Protein AF-A0A318DZB0-F1 (afdb_monomer_lite)

Secondary structure (DSSP, 8-state):
--HHHHHHHHT-EEEE-S-PPEEEE--B-TTT--B---EEEEEEEEEE-TT-SSPEEEEEEEPTTPPPPPSEEEEE-GGG-EEETTTTEEE--TTSEEEPPTTSPPP-

Organism: NCBI:txid985250

Foldseek 3Di:
DDPVVVVQQLQKKKFFAPDFFDFDFDDQPPVPSDRPGPTWTWGWIWIDGLPDPGTDIDIATADVVGGDDHGAIWHFPPVQWDADPVVRDIDGHPPRIDHDPPPSDNRD

Sequence (108 aa):
MNDKVKDALGGIVIEIPS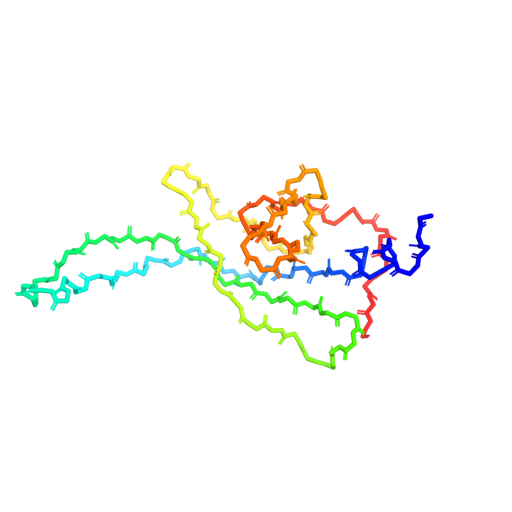GDAINKAEKVNPETGEIVRKAHRVQLCYVHLPDHKYPKEMLRLV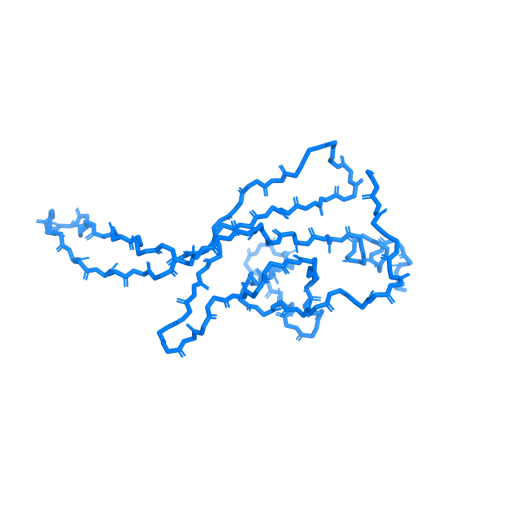AKGESPLPAGDYTLDVSKLFANFSWGRIEFSLRDLVPLAQGVRKVA

Structure (mmCIF, N/CA/C/O backbone):
data_AF-A0A318DZB0-F1
#
_entry.id   AF-A0A318DZB0-F1
#
loop_
_atom_site.group_PDB
_atom_site.id
_atom_site.type_symbol
_atom_site.label_atom_id
_atom_site.label_alt_id
_atom_site.label_comp_id
_atom_site.label_asym_id
_atom_site.label_entity_id
_atom_site.label_seq_id
_atom_site.pdbx_PDB_ins_code
_atom_site.Cartn_x
_atom_site.Cartn_y
_atom_site.Cartn_z
_atom_site.occupancy
_atom_site.B_iso_or_equiv
_atom_site.auth_seq_id
_atom_site.auth_comp_id
_atom_site.auth_asym_id
_atom_site.auth_atom_id
_atom_site.pdbx_PDB_model_num
ATOM 1 N N . MET A 1 1 ? -0.536 3.643 -26.695 1.00 50.09 1 MET A N 1
ATOM 2 C CA . MET A 1 1 ? -0.791 3.871 -25.256 1.00 50.09 1 MET A CA 1
ATOM 3 C C . MET A 1 1 ? 0.539 3.624 -24.553 1.00 50.09 1 MET A C 1
ATOM 5 O O . MET A 1 1 ? 1.012 2.503 -24.607 1.00 50.09 1 MET A O 1
ATOM 9 N N . ASN A 1 2 ? 1.198 4.701 -24.109 1.00 42.62 2 ASN A N 1
ATOM 10 C CA . ASN A 1 2 ? 2.647 4.801 -23.846 1.00 42.62 2 ASN A CA 1
ATOM 11 C C . ASN A 1 2 ? 3.185 3.760 -22.849 1.00 42.62 2 ASN A C 1
ATOM 13 O O . ASN A 1 2 ? 2.724 3.732 -21.708 1.00 42.62 2 ASN A O 1
ATOM 17 N N . ASP A 1 3 ? 4.226 3.020 -23.242 1.00 53.62 3 ASP A N 1
ATOM 18 C CA . ASP A 1 3 ? 4.961 2.070 -22.387 1.00 53.62 3 ASP A CA 1
ATOM 19 C C . ASP A 1 3 ? 5.448 2.723 -21.076 1.00 53.62 3 ASP A C 1
ATOM 21 O O . ASP A 1 3 ? 5.332 2.137 -20.006 1.00 53.62 3 ASP A O 1
ATOM 25 N N . LYS A 1 4 ? 5.783 4.021 -21.116 1.00 52.47 4 LYS A N 1
ATOM 26 C CA . LYS A 1 4 ? 6.157 4.827 -19.937 1.00 52.47 4 LYS A CA 1
ATOM 27 C C . LYS A 1 4 ? 5.094 4.909 -18.834 1.00 52.47 4 LYS A C 1
ATOM 29 O O . LYS A 1 4 ? 5.442 5.062 -17.671 1.00 52.47 4 LYS A O 1
ATOM 34 N N . VAL A 1 5 ? 3.802 4.852 -19.172 1.00 52.59 5 VAL A N 1
ATOM 35 C CA . VAL A 1 5 ? 2.723 4.923 -18.164 1.00 52.59 5 VAL A CA 1
ATOM 36 C C . VAL A 1 5 ? 2.569 3.581 -17.448 1.00 52.59 5 VAL A C 1
ATOM 38 O O . VAL A 1 5 ? 2.313 3.554 -16.245 1.00 52.59 5 VAL A O 1
ATOM 41 N N . LYS A 1 6 ? 2.762 2.471 -18.172 1.00 51.47 6 LYS A N 1
ATOM 42 C CA . LYS A 1 6 ? 2.773 1.127 -17.582 1.00 51.47 6 LYS A CA 1
ATOM 43 C C . LYS A 1 6 ? 3.989 0.936 -16.679 1.00 51.47 6 LYS A C 1
ATOM 45 O O . LYS A 1 6 ? 3.821 0.425 -15.578 1.00 51.47 6 LYS A O 1
ATOM 50 N N . ASP A 1 7 ? 5.154 1.425 -17.097 1.00 57.66 7 ASP A N 1
ATOM 51 C CA . ASP A 1 7 ? 6.379 1.376 -16.291 1.00 57.66 7 ASP A CA 1
ATOM 52 C C . ASP A 1 7 ? 6.268 2.237 -15.019 1.00 57.66 7 ASP A C 1
ATOM 54 O O . ASP A 1 7 ? 6.658 1.800 -13.939 1.00 57.66 7 ASP A O 1
ATOM 58 N N . ALA A 1 8 ? 5.660 3.428 -15.110 1.00 59.38 8 ALA A N 1
ATOM 59 C CA . ALA A 1 8 ? 5.479 4.324 -13.964 1.00 59.38 8 ALA A CA 1
ATOM 60 C C . ALA A 1 8 ? 4.518 3.768 -12.897 1.00 59.38 8 ALA A C 1
ATOM 62 O O . ALA A 1 8 ? 4.773 3.918 -11.705 1.00 59.38 8 ALA A O 1
ATOM 63 N N . LEU A 1 9 ? 3.422 3.116 -13.304 1.00 58.66 9 LEU A N 1
ATOM 64 C CA . LEU A 1 9 ? 2.479 2.485 -12.370 1.00 58.66 9 LEU A CA 1
ATOM 65 C C . LEU A 1 9 ? 2.991 1.134 -11.853 1.00 58.66 9 LEU A C 1
ATOM 67 O O . LEU A 1 9 ? 2.772 0.811 -10.689 1.00 58.66 9 LEU A O 1
ATOM 71 N N . GLY A 1 10 ? 3.707 0.374 -12.688 1.00 60.50 10 GLY A N 1
ATOM 72 C CA . GLY A 1 10 ? 4.338 -0.893 -12.306 1.00 60.50 10 GLY A CA 1
ATOM 73 C C . GLY A 1 10 ? 5.512 -0.742 -11.333 1.00 60.50 10 GLY A C 1
ATOM 74 O O . GLY A 1 10 ? 5.917 -1.725 -10.720 1.00 60.50 10 GLY A O 1
ATOM 75 N N . GLY A 1 11 ? 6.040 0.476 -11.172 1.00 67.62 11 GLY A N 1
ATOM 76 C CA . GLY A 1 11 ? 7.117 0.794 -10.235 1.00 67.62 11 GLY A CA 1
ATOM 77 C C . GLY A 1 11 ? 6.665 1.323 -8.868 1.00 67.62 11 GLY A C 1
ATOM 78 O O . GLY A 1 11 ? 7.520 1.584 -8.026 1.00 67.62 11 GLY A O 1
ATOM 79 N N . ILE A 1 12 ? 5.358 1.494 -8.619 1.00 81.62 12 ILE A N 1
ATOM 80 C CA . ILE A 1 12 ? 4.871 1.901 -7.292 1.00 81.62 12 ILE A CA 1
ATOM 81 C C . ILE A 1 12 ? 4.849 0.674 -6.380 1.00 81.62 12 ILE A C 1
ATOM 83 O O . ILE A 1 12 ? 4.035 -0.239 -6.557 1.00 81.62 12 ILE A O 1
ATOM 87 N N . VAL A 1 13 ? 5.727 0.683 -5.378 1.00 88.50 13 VAL A N 1
ATOM 88 C CA . VAL A 1 13 ? 5.787 -0.346 -4.334 1.00 88.50 13 VAL A CA 1
ATOM 89 C C . VAL A 1 13 ? 5.318 0.260 -3.022 1.00 88.50 13 VAL A C 1
ATOM 91 O O . VAL A 1 13 ? 5.751 1.338 -2.624 1.00 88.50 13 VAL A O 1
ATOM 94 N N . ILE A 1 14 ? 4.411 -0.431 -2.345 1.00 91.19 14 ILE A N 1
ATOM 95 C CA . ILE A 1 14 ? 3.873 -0.024 -1.052 1.00 91.19 14 ILE A CA 1
ATOM 96 C C . ILE A 1 14 ? 4.341 -1.048 -0.035 1.00 91.19 14 ILE A C 1
ATOM 98 O O . ILE A 1 14 ? 3.875 -2.183 -0.011 1.00 91.19 14 ILE A O 1
ATOM 102 N N . GLU A 1 15 ? 5.284 -0.643 0.796 1.00 92.94 15 GLU A N 1
ATOM 103 C CA . GLU A 1 15 ? 5.807 -1.466 1.871 1.00 92.94 15 GLU A CA 1
ATOM 104 C C . GLU A 1 15 ? 4.955 -1.269 3.124 1.00 92.94 15 GLU A C 1
ATOM 106 O O . GLU A 1 15 ? 4.701 -0.145 3.570 1.00 92.94 15 GLU A O 1
ATOM 111 N N . ILE A 1 16 ? 4.521 -2.380 3.706 1.00 92.31 16 ILE A N 1
ATOM 112 C CA . ILE A 1 16 ? 3.855 -2.403 5.002 1.00 92.31 16 ILE A CA 1
ATOM 113 C C . ILE A 1 16 ? 4.862 -2.955 6.012 1.00 92.31 16 ILE A C 1
ATOM 115 O O . ILE A 1 16 ? 5.213 -4.137 5.923 1.00 92.31 16 ILE A O 1
ATOM 119 N N . PRO A 1 17 ? 5.358 -2.127 6.951 1.00 90.19 17 PRO A N 1
ATOM 120 C CA . PRO A 1 17 ? 6.303 -2.582 7.960 1.00 90.19 17 PRO A CA 1
ATOM 121 C C . PRO A 1 17 ? 5.629 -3.541 8.947 1.00 90.19 17 PRO A C 1
ATOM 123 O O . PRO A 1 17 ? 4.401 -3.606 9.053 1.00 90.19 17 PRO A O 1
ATOM 126 N N . SER A 1 18 ? 6.435 -4.264 9.726 1.00 82.94 18 SER A N 1
ATOM 127 C CA . SER A 1 18 ? 5.931 -5.025 10.870 1.00 82.94 18 SER A CA 1
ATOM 128 C C . SER A 1 18 ? 5.288 -4.076 11.882 1.00 82.94 18 SER A C 1
ATOM 130 O O . SER A 1 18 ? 5.981 -3.287 12.526 1.00 82.94 18 SER A O 1
ATOM 132 N N . GLY A 1 19 ? 3.967 -4.143 12.016 1.00 76.88 19 GLY A N 1
ATOM 133 C CA . GLY A 1 19 ? 3.215 -3.312 12.943 1.00 76.88 19 GLY A CA 1
ATOM 134 C C . GLY A 1 19 ? 1.710 -3.509 12.809 1.00 76.88 19 GLY A C 1
ATOM 135 O O . GLY A 1 19 ? 1.197 -3.843 11.738 1.00 76.88 19 GLY A O 1
ATOM 136 N N . ASP A 1 20 ? 1.003 -3.284 13.912 1.00 76.44 20 ASP A N 1
ATOM 137 C CA . ASP A 1 20 ? -0.453 -3.360 13.961 1.00 76.44 20 ASP A CA 1
ATOM 138 C C . ASP A 1 20 ? -1.114 -2.065 13.471 1.00 76.44 20 ASP A C 1
ATOM 140 O O . ASP A 1 20 ? -0.528 -0.979 13.492 1.00 76.44 20 ASP A O 1
ATOM 144 N N . ALA A 1 21 ? -2.385 -2.159 13.069 1.00 79.44 21 ALA A N 1
ATOM 145 C CA . ALA A 1 21 ? -3.188 -0.963 12.847 1.00 79.44 21 ALA A CA 1
ATOM 146 C C . ALA A 1 21 ? -3.493 -0.272 14.181 1.00 79.44 21 ALA A C 1
ATOM 148 O O . ALA A 1 21 ? -4.090 -0.865 15.084 1.00 79.44 21 ALA A O 1
ATOM 149 N N . ILE A 1 22 ? -3.156 1.009 14.266 1.00 82.06 22 ILE A N 1
ATOM 150 C CA . ILE A 1 22 ? -3.424 1.857 15.420 1.00 82.06 22 ILE A CA 1
ATOM 151 C C . ILE A 1 22 ? -4.808 2.499 15.299 1.00 82.06 22 ILE A C 1
ATOM 153 O O . ILE A 1 22 ? -5.273 2.859 14.215 1.00 82.06 22 ILE A O 1
ATOM 157 N N . ASN A 1 23 ? -5.488 2.667 16.431 1.00 76.81 23 ASN A N 1
ATOM 158 C CA . ASN A 1 23 ? -6.699 3.479 16.480 1.00 76.81 23 ASN A CA 1
ATOM 159 C C . ASN A 1 23 ? -6.296 4.956 16.462 1.00 76.81 23 ASN A C 1
ATOM 161 O O . ASN A 1 23 ? -5.691 5.441 17.415 1.00 76.81 23 ASN A O 1
ATOM 165 N N . LYS A 1 24 ? -6.663 5.680 15.405 1.00 70.94 24 LYS A N 1
ATOM 166 C CA . LYS A 1 24 ? -6.546 7.136 15.345 1.00 70.94 24 LYS A CA 1
ATOM 167 C C . LYS A 1 24 ? -7.926 7.745 15.566 1.00 70.94 24 LYS A C 1
ATOM 169 O O . LYS A 1 24 ? -8.858 7.511 14.797 1.00 70.94 24 LYS A O 1
ATOM 174 N N . ALA A 1 25 ? -8.075 8.494 16.651 1.00 59.97 25 ALA A N 1
ATOM 175 C CA . ALA A 1 25 ? -9.299 9.214 16.965 1.00 59.97 25 ALA A CA 1
ATOM 176 C C . ALA A 1 25 ? -9.066 10.690 16.679 1.00 59.97 25 ALA A C 1
ATOM 178 O O . ALA A 1 25 ? -8.320 11.323 17.411 1.00 59.97 25 ALA A O 1
ATOM 179 N N . GLU A 1 26 ? -9.698 11.242 15.645 1.00 61.91 26 GLU A N 1
ATOM 180 C CA . GLU A 1 26 ? -9.820 12.695 15.565 1.00 61.91 26 GLU A CA 1
ATOM 181 C C . GLU A 1 26 ? -10.933 13.118 14.614 1.00 61.91 26 GLU A C 1
ATOM 183 O O . GLU A 1 26 ? -10.851 12.959 13.395 1.00 61.91 26 GLU A O 1
ATOM 188 N N . LYS A 1 27 ? -11.987 13.692 15.192 1.00 53.59 27 LYS A N 1
ATOM 189 C CA . LYS A 1 27 ? -12.778 14.697 14.500 1.00 53.59 27 LYS A CA 1
ATOM 190 C C . LYS A 1 27 ? -13.324 15.671 15.531 1.00 53.59 27 LYS A C 1
ATOM 192 O O . LYS A 1 27 ? -14.232 15.345 16.286 1.00 53.59 27 LYS A O 1
ATOM 197 N N . VAL A 1 28 ? -12.736 16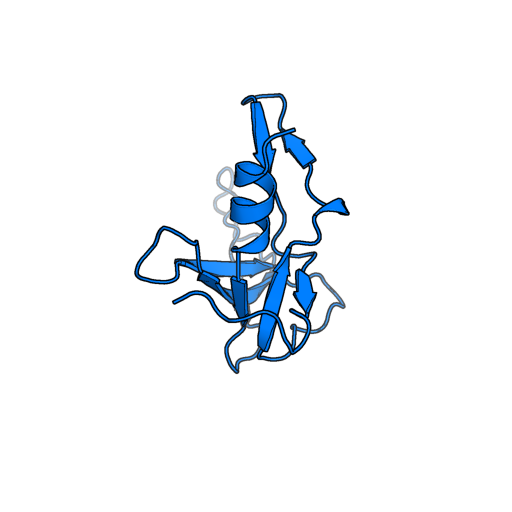.856 15.575 1.00 58.19 28 VAL A N 1
ATOM 198 C CA . VAL A 1 28 ? -13.385 18.013 16.186 1.00 58.19 28 VAL A CA 1
ATOM 199 C C . VAL A 1 28 ? -14.369 18.524 15.146 1.00 58.19 28 VAL A C 1
ATOM 201 O O . VAL A 1 28 ? -13.997 18.717 13.988 1.00 58.19 28 VAL A O 1
ATOM 204 N N . ASN A 1 29 ? -15.637 18.654 15.514 1.00 63.78 29 ASN A N 1
ATOM 205 C CA . ASN A 1 29 ? -16.608 19.333 14.681 1.00 63.78 29 ASN A CA 1
ATOM 206 C C . ASN A 1 29 ? -16.186 20.812 14.605 1.00 63.78 29 ASN A C 1
ATOM 208 O O . ASN A 1 29 ? -16.184 21.476 15.640 1.00 63.78 29 ASN A O 1
ATOM 212 N N . PRO A 1 30 ? -15.795 21.331 13.430 1.00 57.19 30 PRO A N 1
ATOM 213 C CA . PRO A 1 30 ? -15.302 22.700 13.317 1.00 57.19 30 PRO A CA 1
ATOM 214 C C . PRO A 1 30 ? -16.386 23.750 13.605 1.00 57.19 30 PRO A C 1
ATOM 216 O O . PRO A 1 30 ? -16.045 24.879 13.936 1.00 57.19 30 PRO A O 1
ATOM 219 N N . GLU A 1 31 ? -17.670 23.389 13.515 1.00 73.94 31 GLU A N 1
ATOM 220 C CA . GLU A 1 31 ? -18.797 24.297 13.770 1.00 73.94 31 GLU A CA 1
ATOM 221 C C . GLU A 1 31 ? -19.213 24.321 15.247 1.00 73.94 31 GLU A C 1
ATOM 223 O O . GLU A 1 31 ? -19.665 25.352 15.737 1.00 73.94 31 GLU A O 1
ATOM 228 N N . THR A 1 32 ? -19.049 23.207 15.973 1.00 77.75 32 THR A N 1
ATOM 229 C CA . THR A 1 32 ? -19.489 23.089 17.379 1.00 77.75 32 THR A CA 1
ATOM 230 C C . THR A 1 32 ? -18.347 22.953 18.387 1.00 77.75 32 THR A C 1
ATOM 232 O O . THR A 1 32 ? -18.591 22.969 19.590 1.00 77.75 32 THR A O 1
ATOM 235 N N . GLY A 1 33 ? -17.100 22.777 17.934 1.00 68.75 33 GLY A N 1
ATOM 236 C CA . GLY A 1 33 ? -15.950 22.440 18.785 1.00 68.75 33 GLY A CA 1
ATOM 237 C C . GLY A 1 33 ? -16.037 21.050 19.429 1.00 68.75 33 GLY A C 1
ATOM 238 O O . GLY A 1 33 ? -15.163 20.654 20.198 1.00 68.75 33 GLY A O 1
ATOM 239 N N . GLU A 1 34 ? -17.088 20.290 19.130 1.00 71.81 34 GLU A N 1
ATOM 240 C CA . GLU A 1 34 ? -17.387 19.031 19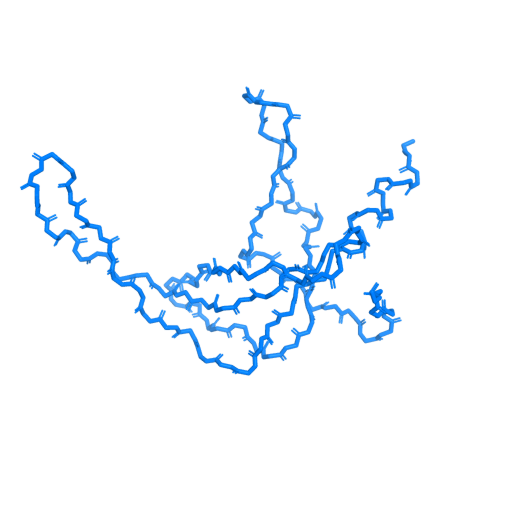.792 1.00 71.81 34 GLU A CA 1
ATOM 241 C C . GLU A 1 34 ? -16.500 17.910 19.241 1.00 71.81 34 GLU A C 1
ATOM 243 O O . GLU A 1 34 ? -16.374 17.729 18.027 1.00 71.81 34 GLU A O 1
ATOM 248 N N . ILE A 1 35 ? -15.875 17.132 20.126 1.00 59.28 35 ILE A N 1
ATOM 249 C CA . ILE A 1 35 ? -15.074 15.974 19.724 1.00 59.28 35 ILE A CA 1
ATOM 250 C C . ILE A 1 35 ? -16.032 14.856 19.304 1.00 59.28 35 ILE A C 1
ATOM 252 O O . ILE A 1 35 ? -16.425 14.004 20.103 1.00 59.28 35 ILE A O 1
ATOM 256 N N . VAL A 1 36 ? -16.383 14.822 18.022 1.00 60.97 36 VAL A N 1
ATOM 257 C CA . VAL A 1 36 ? -17.045 13.678 17.400 1.00 60.97 36 VAL A CA 1
ATOM 258 C C . VAL A 1 36 ? -16.006 12.562 17.315 1.00 60.97 36 VAL A C 1
ATOM 260 O O . VAL A 1 36 ? -15.265 12.443 16.339 1.00 60.97 36 VAL A O 1
ATOM 263 N N . ARG A 1 37 ? -15.915 11.738 18.366 1.00 56.19 37 ARG A N 1
ATOM 264 C CA . ARG A 1 37 ? -15.029 10.565 18.430 1.00 56.19 37 ARG A CA 1
ATOM 265 C C . ARG A 1 37 ? -15.399 9.544 17.345 1.00 56.19 37 ARG A C 1
ATOM 267 O O . ARG A 1 37 ? -16.051 8.540 17.613 1.00 56.19 37 ARG A O 1
ATOM 274 N N . LYS A 1 38 ? -14.954 9.762 16.109 1.00 60.53 38 LYS A N 1
ATOM 275 C CA . LYS A 1 38 ? -14.859 8.711 15.095 1.00 60.53 38 LYS A CA 1
ATOM 276 C C . LYS A 1 38 ? -13.452 8.138 15.172 1.00 60.53 38 LYS A C 1
ATOM 278 O O . LYS A 1 38 ? -12.506 8.694 14.623 1.00 60.53 38 LYS A O 1
ATOM 283 N N . ALA A 1 39 ? -13.317 7.053 15.931 1.00 65.88 39 ALA A N 1
ATOM 284 C CA . ALA A 1 39 ? -12.103 6.254 15.923 1.00 65.88 39 ALA A CA 1
ATOM 285 C C . ALA A 1 39 ? -12.019 5.532 14.573 1.00 65.88 39 ALA A C 1
ATOM 287 O O . ALA A 1 39 ? -12.887 4.727 14.232 1.00 65.88 39 ALA A O 1
ATOM 288 N N . HIS A 1 40 ? -10.989 5.849 13.800 1.00 77.00 40 HIS A N 1
ATOM 289 C CA . HIS A 1 40 ? -10.650 5.144 12.578 1.00 77.00 40 HIS A CA 1
ATOM 290 C C . HIS A 1 40 ? -9.394 4.316 12.825 1.00 77.00 40 HIS A C 1
ATOM 292 O O . HIS A 1 40 ? -8.434 4.793 13.426 1.00 77.00 40 HIS A O 1
ATOM 298 N N . ARG A 1 41 ? -9.386 3.066 12.364 1.00 86.94 41 ARG A N 1
ATOM 299 C CA . ARG A 1 41 ? -8.169 2.255 12.379 1.00 86.94 41 ARG A CA 1
ATOM 300 C C . ARG A 1 41 ? -7.312 2.678 11.197 1.00 86.94 41 ARG A C 1
ATOM 302 O O . ARG A 1 41 ? -7.817 2.783 10.081 1.00 86.94 41 ARG A O 1
ATOM 309 N N . VAL A 1 42 ? -6.041 2.953 11.445 1.00 89.50 42 VAL A N 1
ATOM 310 C CA . VAL A 1 42 ? -5.066 3.283 10.407 1.00 89.50 42 VAL A CA 1
ATOM 311 C C . VAL A 1 42 ? -3.839 2.404 10.557 1.00 89.50 42 VAL A C 1
ATOM 313 O O . VAL A 1 42 ? -3.493 1.997 11.661 1.00 89.50 42 VAL A O 1
ATOM 316 N N . GLN A 1 43 ? -3.180 2.114 9.448 1.00 90.88 43 GLN A N 1
ATOM 317 C CA . GLN A 1 43 ? -1.949 1.342 9.402 1.00 90.88 43 GLN A CA 1
ATOM 318 C C . GLN A 1 43 ? -0.883 2.154 8.672 1.00 90.88 43 GLN A C 1
ATOM 320 O O . GLN A 1 43 ? -1.175 2.815 7.675 1.00 90.88 43 GLN A O 1
ATOM 325 N N . LEU A 1 44 ? 0.338 2.130 9.197 1.00 91.81 44 LEU A N 1
ATOM 326 C CA . LEU A 1 44 ? 1.485 2.776 8.572 1.00 91.81 44 LEU A CA 1
ATOM 327 C C . LEU A 1 44 ? 1.871 2.040 7.284 1.00 91.81 44 LEU A C 1
ATOM 329 O O . LEU A 1 44 ? 1.838 0.812 7.242 1.00 91.81 44 LEU A O 1
ATOM 333 N N . CYS A 1 45 ? 2.245 2.784 6.249 1.00 92.88 45 CYS A N 1
ATOM 334 C CA . CYS A 1 45 ? 2.813 2.241 5.020 1.00 92.88 45 CYS A CA 1
ATOM 335 C C . CYS A 1 45 ? 3.833 3.215 4.419 1.00 92.88 45 CYS A C 1
ATOM 337 O O . CYS A 1 45 ? 3.761 4.427 4.636 1.00 92.88 45 CYS A O 1
ATOM 339 N N . TYR A 1 46 ? 4.772 2.676 3.651 1.00 92.75 46 TYR A N 1
ATOM 340 C CA . TYR A 1 46 ? 5.823 3.412 2.962 1.00 92.75 46 TYR A CA 1
ATOM 341 C C . TYR A 1 46 ? 5.635 3.260 1.455 1.00 92.75 46 TYR A C 1
ATOM 343 O O . TYR A 1 46 ? 5.699 2.158 0.917 1.00 92.75 46 TYR A O 1
ATOM 351 N N . VAL A 1 47 ? 5.370 4.369 0.768 1.00 91.31 47 VAL A N 1
ATOM 352 C CA . VAL A 1 47 ? 5.169 4.390 -0.684 1.00 91.31 47 VAL A CA 1
ATOM 353 C C . VAL A 1 47 ? 6.487 4.724 -1.366 1.00 91.31 47 VAL A C 1
ATOM 355 O O . VAL A 1 47 ? 6.990 5.845 -1.260 1.00 91.31 47 VAL A O 1
ATOM 358 N N . HIS A 1 48 ? 7.032 3.751 -2.081 1.00 89.62 48 HIS A N 1
ATOM 359 C CA . HIS A 1 48 ? 8.210 3.888 -2.924 1.00 89.62 48 HIS A CA 1
ATOM 360 C C . HIS A 1 48 ? 7.763 4.323 -4.320 1.00 89.62 48 HIS A C 1
ATOM 362 O O . HIS A 1 48 ? 6.960 3.649 -4.968 1.00 89.62 48 HIS A O 1
ATOM 368 N N . LEU A 1 49 ? 8.251 5.484 -4.757 1.00 84.50 49 LEU A N 1
ATOM 369 C CA . LEU A 1 49 ? 7.986 6.029 -6.087 1.00 84.50 49 LEU A CA 1
ATOM 370 C C . LEU A 1 49 ? 9.267 5.911 -6.928 1.00 84.50 49 LEU A C 1
ATOM 372 O O . LEU A 1 49 ? 10.328 6.240 -6.398 1.00 84.50 49 LEU A O 1
ATOM 376 N N . PRO A 1 50 ? 9.189 5.532 -8.218 1.00 75.69 50 PRO A N 1
ATOM 377 C CA . PRO A 1 50 ? 10.367 5.256 -9.054 1.00 75.69 50 PRO A CA 1
ATOM 378 C C . PRO A 1 50 ? 11.421 6.371 -9.111 1.00 75.69 50 PRO A C 1
ATOM 380 O O . PRO A 1 50 ? 12.609 6.092 -9.202 1.00 75.69 50 PRO A O 1
ATOM 383 N N . ASP A 1 51 ? 10.996 7.634 -9.027 1.00 78.50 51 ASP A N 1
ATOM 384 C CA . ASP A 1 51 ? 11.881 8.804 -9.129 1.00 78.50 51 ASP A CA 1
ATOM 385 C C . ASP A 1 51 ? 12.236 9.422 -7.761 1.00 78.50 51 ASP A C 1
ATOM 387 O O . ASP A 1 51 ? 12.753 10.539 -7.678 1.00 78.50 51 ASP A O 1
ATOM 391 N N . HIS A 1 52 ? 11.932 8.732 -6.658 1.00 76.50 52 HIS A N 1
ATOM 392 C CA . HIS A 1 52 ? 12.148 9.237 -5.305 1.00 76.50 52 HIS A CA 1
ATOM 393 C C . HIS A 1 52 ? 13.152 8.379 -4.537 1.00 76.50 52 HIS A C 1
ATOM 395 O O . HIS A 1 52 ? 12.888 7.231 -4.214 1.00 76.50 52 HIS A O 1
ATOM 401 N N . LYS A 1 53 ? 14.261 9.000 -4.115 1.00 81.94 53 LYS A N 1
ATOM 402 C CA . LYS A 1 53 ? 15.327 8.360 -3.318 1.00 81.94 53 LYS A CA 1
ATOM 403 C C . LYS A 1 53 ? 14.869 7.802 -1.958 1.00 81.94 53 LYS A C 1
ATOM 405 O O . LYS A 1 53 ? 15.551 6.966 -1.378 1.00 81.94 53 LYS A O 1
ATOM 410 N N . TYR A 1 54 ? 13.772 8.317 -1.407 1.00 84.75 54 TYR A N 1
ATOM 411 C CA . TYR A 1 54 ? 13.249 7.900 -0.107 1.00 84.75 54 TYR A CA 1
ATOM 412 C C . TYR A 1 54 ? 11.744 7.652 -0.204 1.00 84.75 54 TYR A C 1
ATOM 414 O O . TYR A 1 54 ? 11.050 8.458 -0.843 1.00 84.75 54 TYR A O 1
ATOM 422 N N . PRO A 1 55 ? 11.225 6.606 0.464 1.00 89.38 55 PRO A N 1
ATOM 423 C CA . PRO A 1 55 ? 9.799 6.348 0.488 1.00 89.38 55 PRO A CA 1
ATOM 424 C C . PRO A 1 55 ? 9.038 7.474 1.184 1.00 89.38 55 PRO A C 1
ATOM 426 O O . PRO A 1 55 ? 9.535 8.150 2.090 1.00 89.38 55 PRO A O 1
ATOM 429 N N . LYS A 1 56 ? 7.788 7.659 0.770 1.00 90.81 56 LYS A N 1
ATOM 430 C CA . LYS A 1 56 ? 6.838 8.546 1.435 1.00 90.81 56 LYS A CA 1
ATOM 431 C C . LYS A 1 56 ? 6.078 7.771 2.498 1.00 90.81 56 LYS A C 1
ATOM 433 O O . LYS A 1 56 ? 5.367 6.821 2.189 1.00 90.81 56 LYS A O 1
ATOM 438 N N . GLU A 1 57 ? 6.210 8.202 3.745 1.00 91.88 57 GLU A N 1
ATOM 439 C CA . GLU A 1 57 ? 5.400 7.689 4.845 1.00 91.88 57 GLU A CA 1
ATOM 440 C C . GLU A 1 57 ? 3.942 8.134 4.678 1.00 91.88 57 GLU A C 1
ATOM 442 O O . GLU A 1 57 ? 3.654 9.319 4.494 1.00 91.88 57 GLU A O 1
ATOM 447 N N . MET A 1 58 ? 3.018 7.177 4.722 1.00 90.94 58 MET A N 1
ATOM 448 C CA . MET A 1 58 ? 1.586 7.412 4.585 1.00 90.94 58 MET A CA 1
ATOM 449 C C . MET A 1 58 ? 0.791 6.539 5.557 1.00 90.94 58 MET A C 1
ATOM 451 O O . MET A 1 58 ? 1.226 5.470 5.983 1.00 90.94 58 MET A O 1
ATOM 455 N N . LEU A 1 59 ? -0.419 6.987 5.892 1.00 89.81 59 LEU A N 1
ATOM 456 C CA . LEU A 1 59 ? -1.362 6.224 6.706 1.00 89.81 59 LEU A CA 1
ATOM 457 C C . LEU A 1 59 ? -2.469 5.658 5.817 1.00 89.81 59 LEU A C 1
ATOM 459 O O . LEU A 1 59 ? -3.256 6.405 5.232 1.00 89.81 59 LEU A O 1
ATOM 463 N N . ARG A 1 60 ? -2.561 4.331 5.759 1.00 88.56 60 ARG A N 1
ATOM 464 C CA . ARG A 1 60 ? -3.676 3.607 5.150 1.00 88.56 60 ARG A CA 1
ATOM 465 C C . ARG A 1 60 ? -4.832 3.531 6.138 1.00 88.56 60 ARG A C 1
ATOM 467 O O . ARG A 1 60 ? -4.640 3.170 7.294 1.00 88.56 60 ARG A O 1
ATOM 474 N N . LEU A 1 61 ? -6.052 3.798 5.683 1.00 88.38 61 LEU A N 1
ATOM 475 C CA . LEU A 1 61 ? -7.251 3.534 6.478 1.00 88.38 61 LEU A CA 1
ATOM 476 C C . LEU A 1 61 ? -7.591 2.037 6.449 1.00 88.38 61 LEU A C 1
ATOM 478 O O . LEU A 1 61 ? -7.701 1.463 5.370 1.00 88.38 61 LEU A O 1
ATOM 482 N N . VAL A 1 62 ? -7.829 1.442 7.614 1.00 86.94 62 VAL A N 1
ATOM 483 C CA . VAL A 1 62 ? -8.329 0.070 7.773 1.00 86.94 62 VAL A CA 1
ATOM 484 C C . VAL A 1 62 ? -9.830 0.139 8.040 1.00 86.94 62 VAL A C 1
ATOM 486 O O . VAL A 1 62 ? -10.268 0.791 8.996 1.00 86.94 62 VAL A O 1
ATOM 489 N N . ALA A 1 63 ? -10.640 -0.483 7.182 1.00 82.81 63 ALA A N 1
ATOM 490 C CA . ALA A 1 63 ? -12.089 -0.428 7.320 1.00 82.81 63 ALA A CA 1
ATOM 491 C C . ALA A 1 63 ? -12.574 -1.172 8.579 1.00 82.81 63 ALA A C 1
ATOM 493 O O . ALA A 1 63 ? -11.896 -2.027 9.154 1.00 82.81 63 ALA A O 1
ATOM 494 N N . LYS A 1 64 ? -13.785 -0.842 9.044 1.00 80.75 64 LYS A N 1
ATOM 495 C CA . LYS A 1 64 ? -14.388 -1.528 10.194 1.00 80.75 64 LYS A CA 1
ATOM 496 C C . LYS A 1 64 ? -14.642 -2.995 9.830 1.00 80.75 64 LYS A C 1
ATOM 498 O O . LYS A 1 64 ? -15.352 -3.264 8.871 1.00 80.75 64 LYS A O 1
ATOM 503 N N . GLY A 1 65 ? -14.094 -3.915 10.623 1.00 83.88 65 GLY A N 1
ATOM 504 C CA . GLY A 1 65 ? -14.174 -5.359 10.367 1.00 83.88 65 GLY A CA 1
ATOM 505 C C . GLY A 1 65 ? -13.075 -5.899 9.447 1.00 83.88 65 GLY A C 1
ATOM 506 O O . GLY A 1 65 ? -12.986 -7.107 9.274 1.00 83.88 65 GLY A O 1
ATOM 507 N N . GLU A 1 66 ? -12.218 -5.033 8.901 1.00 85.19 66 GLU A N 1
ATOM 508 C CA . GLU A 1 66 ? -11.051 -5.435 8.121 1.00 85.19 66 GLU A CA 1
ATOM 509 C C . GLU A 1 66 ? -9.851 -5.685 9.048 1.00 85.19 66 GLU A C 1
ATOM 511 O O . GLU A 1 66 ? -9.610 -4.944 10.016 1.00 85.19 66 GLU A O 1
ATOM 516 N N . SER A 1 67 ? -9.091 -6.739 8.762 1.00 86.25 67 SER A N 1
ATOM 517 C CA . SER A 1 67 ? -7.808 -6.982 9.419 1.00 86.25 67 SER A CA 1
ATOM 518 C C . SER A 1 67 ? -6.728 -6.065 8.834 1.00 86.25 67 SER A C 1
ATOM 520 O O . SER A 1 67 ? -6.782 -5.747 7.646 1.00 86.25 67 SER A O 1
ATOM 522 N N . PRO A 1 68 ? -5.740 -5.629 9.635 1.00 89.19 68 PRO A N 1
ATOM 523 C CA . PRO A 1 68 ? -4.549 -4.978 9.100 1.00 89.19 68 PRO A CA 1
ATOM 524 C C . PRO A 1 68 ? -3.867 -5.899 8.089 1.00 89.19 68 PRO A C 1
ATOM 526 O O . PRO A 1 68 ? -3.888 -7.122 8.252 1.00 89.19 68 PRO A O 1
ATOM 529 N N . LEU A 1 69 ? -3.259 -5.320 7.059 1.00 89.94 69 LEU A N 1
ATOM 530 C CA . LEU A 1 69 ? -2.496 -6.110 6.103 1.00 89.94 69 LEU A CA 1
ATOM 531 C C . LEU A 1 69 ? -1.225 -6.643 6.783 1.00 89.94 69 LEU A C 1
ATOM 533 O O . LEU A 1 69 ? -0.616 -5.912 7.571 1.00 89.94 69 LEU A O 1
ATOM 537 N N . PRO A 1 70 ? -0.810 -7.892 6.516 1.00 91.06 70 PRO A N 1
ATOM 538 C CA . PRO A 1 70 ? 0.449 -8.403 7.036 1.00 91.06 70 PRO A CA 1
ATOM 539 C C . PRO A 1 70 ? 1.631 -7.639 6.434 1.00 91.06 70 PRO A C 1
ATOM 541 O O . PRO A 1 70 ? 1.537 -7.097 5.329 1.00 91.06 70 PRO A O 1
ATOM 544 N N . ALA A 1 71 ? 2.750 -7.628 7.157 1.00 91.56 71 ALA A N 1
ATOM 545 C CA . ALA A 1 71 ? 3.973 -6.991 6.692 1.00 91.56 71 ALA A CA 1
ATOM 546 C C . ALA A 1 71 ? 4.444 -7.596 5.362 1.00 91.56 71 ALA A C 1
ATOM 548 O O . ALA A 1 71 ? 4.401 -8.815 5.174 1.00 91.56 71 ALA A O 1
ATOM 549 N N . GLY A 1 72 ? 4.897 -6.743 4.449 1.00 91.62 72 GLY A N 1
ATOM 550 C CA . GLY A 1 72 ? 5.333 -7.157 3.122 1.00 91.62 72 GLY A CA 1
ATOM 551 C C . GLY A 1 72 ? 5.217 -6.049 2.085 1.00 91.62 72 GLY A C 1
ATOM 552 O O . GLY A 1 72 ? 4.833 -4.921 2.394 1.00 91.62 72 GLY A O 1
ATOM 553 N N . ASP A 1 73 ? 5.547 -6.400 0.846 1.00 91.50 73 ASP A N 1
ATOM 554 C CA . ASP A 1 73 ? 5.458 -5.497 -0.295 1.00 91.50 73 ASP A CA 1
ATOM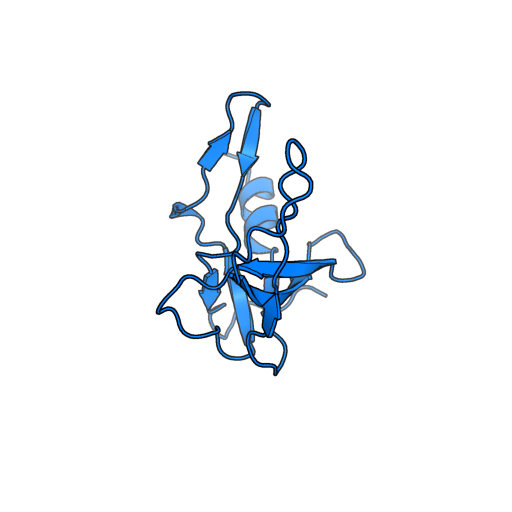 555 C C . ASP A 1 73 ? 4.145 -5.706 -1.046 1.00 91.50 73 ASP A C 1
ATOM 557 O O . ASP A 1 73 ? 3.743 -6.829 -1.366 1.00 91.50 73 ASP A O 1
ATOM 561 N N . TYR A 1 74 ? 3.497 -4.597 -1.362 1.00 90.25 74 TYR A N 1
ATOM 562 C CA . TYR A 1 74 ? 2.231 -4.535 -2.068 1.00 90.25 74 TYR A CA 1
ATOM 563 C C . TYR A 1 74 ? 2.347 -3.598 -3.263 1.00 90.25 74 TYR A C 1
ATOM 565 O O . TYR A 1 74 ? 3.265 -2.784 -3.368 1.00 90.25 74 TYR A O 1
ATOM 573 N N . THR A 1 75 ? 1.382 -3.690 -4.165 1.00 88.31 75 THR A N 1
ATOM 574 C CA . THR A 1 75 ? 1.196 -2.721 -5.240 1.00 88.31 75 THR A CA 1
ATOM 575 C C . THR A 1 75 ? -0.279 -2.360 -5.376 1.00 88.31 75 THR A C 1
ATOM 577 O O . THR A 1 75 ? -1.149 -2.920 -4.700 1.00 88.31 75 THR A O 1
ATOM 580 N N . LEU A 1 76 ? -0.554 -1.369 -6.214 1.00 85.81 76 LEU A N 1
ATOM 581 C CA . LEU A 1 76 ? -1.903 -0.900 -6.488 1.00 85.81 76 LEU A CA 1
ATOM 582 C C . LEU A 1 76 ? -2.628 -1.890 -7.401 1.00 85.81 76 LEU A C 1
ATOM 584 O O . LEU A 1 76 ? -2.085 -2.326 -8.418 1.00 85.81 76 LEU A O 1
ATOM 588 N N . ASP A 1 77 ? -3.889 -2.183 -7.093 1.00 83.31 77 ASP A N 1
ATOM 589 C CA . ASP A 1 77 ? -4.775 -2.810 -8.067 1.00 83.31 77 ASP A CA 1
ATOM 590 C C . ASP A 1 77 ? -5.151 -1.780 -9.147 1.00 83.31 77 ASP A C 1
ATOM 592 O O . ASP A 1 77 ? -5.972 -0.884 -8.933 1.00 83.31 77 ASP A O 1
ATOM 596 N N . VAL A 1 78 ? -4.546 -1.909 -10.332 1.00 77.62 78 VAL A N 1
ATOM 597 C CA . VAL A 1 78 ? -4.773 -1.002 -11.471 1.00 77.62 78 VAL A CA 1
ATOM 598 C C . VAL A 1 78 ? -6.253 -0.966 -11.884 1.00 77.62 78 VAL A C 1
ATOM 600 O O . VAL A 1 78 ? -6.723 0.054 -12.387 1.00 77.62 78 VAL A O 1
ATOM 603 N N . SER A 1 79 ? -7.020 -2.034 -11.626 1.00 78.00 79 SER A N 1
ATOM 604 C CA . SER A 1 79 ? -8.461 -2.077 -11.917 1.00 78.00 79 SER A CA 1
ATOM 605 C C . SER A 1 79 ? -9.302 -1.178 -11.000 1.00 78.00 79 SER A C 1
ATOM 607 O O . SER A 1 79 ? -10.465 -0.906 -11.302 1.00 78.00 79 SER A O 1
ATOM 609 N N . LYS A 1 80 ? -8.722 -0.696 -9.893 1.00 81.38 80 LYS A N 1
ATOM 610 C CA . LYS A 1 80 ? -9.362 0.178 -8.896 1.00 81.38 80 LYS A CA 1
ATOM 611 C C . LYS A 1 80 ? -8.948 1.643 -9.018 1.00 81.38 80 LYS A C 1
ATOM 613 O O . LYS A 1 80 ? -9.409 2.470 -8.231 1.00 81.38 80 LYS A O 1
ATOM 618 N N . LEU A 1 81 ? -8.102 1.977 -9.991 1.00 82.81 81 LEU A N 1
ATOM 619 C CA . LEU A 1 81 ? -7.797 3.366 -10.324 1.00 82.81 81 LEU A CA 1
ATOM 620 C C . LEU A 1 81 ? -9.050 4.046 -10.877 1.00 82.81 81 LEU A C 1
ATOM 622 O O . LEU A 1 81 ? -9.769 3.471 -11.694 1.00 82.81 81 LEU A O 1
ATOM 626 N N . PHE A 1 82 ? -9.294 5.288 -10.472 1.00 82.38 82 PHE A N 1
ATOM 627 C CA . PHE A 1 82 ? -10.419 6.066 -10.981 1.00 82.38 82 PHE A CA 1
ATOM 628 C C . PHE A 1 82 ? -9.968 7.454 -11.424 1.00 82.38 82 PHE A C 1
ATOM 630 O O . PHE A 1 82 ? -9.013 8.027 -10.903 1.00 82.38 82 PHE A O 1
ATOM 637 N N . ALA A 1 83 ? -10.652 7.995 -12.428 1.00 81.81 83 ALA A N 1
ATOM 638 C CA . ALA A 1 83 ? -10.396 9.341 -12.914 1.00 81.81 83 ALA A CA 1
ATOM 639 C C . ALA A 1 83 ? -11.200 10.353 -12.089 1.00 81.81 83 ALA A C 1
ATOM 641 O O . ALA A 1 83 ? -12.427 10.277 -12.020 1.00 81.81 83 ALA A O 1
ATOM 642 N N . ASN A 1 84 ? -10.513 11.326 -11.496 1.00 83.06 84 ASN A N 1
ATOM 643 C CA . ASN A 1 84 ? -11.139 12.511 -10.932 1.00 83.06 84 ASN A CA 1
ATOM 644 C C . ASN A 1 84 ? -11.225 13.599 -12.013 1.00 83.06 84 ASN A C 1
ATOM 646 O O . ASN A 1 84 ? -10.252 14.298 -12.320 1.00 83.06 84 ASN A O 1
ATOM 650 N N . PHE A 1 85 ? -12.416 13.731 -12.599 1.00 76.12 85 PHE A N 1
ATOM 651 C CA . PHE A 1 85 ? -12.681 14.635 -13.722 1.00 76.12 85 PHE A CA 1
ATOM 652 C C . PHE A 1 85 ? -12.668 16.118 -13.348 1.00 76.12 85 PHE A C 1
ATOM 654 O O . PHE A 1 85 ? -12.507 16.953 -14.232 1.00 76.12 85 PHE A O 1
ATOM 661 N N . SER A 1 86 ? -12.763 16.457 -12.062 1.00 83.38 86 SER A N 1
ATOM 662 C CA . SER A 1 86 ? -12.707 17.851 -11.613 1.00 83.38 86 SER A CA 1
ATOM 663 C C . SER A 1 86 ? -11.319 18.475 -11.800 1.00 83.38 86 SER A C 1
ATOM 665 O O . SER A 1 86 ? -11.210 19.691 -11.913 1.00 83.38 86 SER A O 1
ATOM 667 N N . TRP A 1 8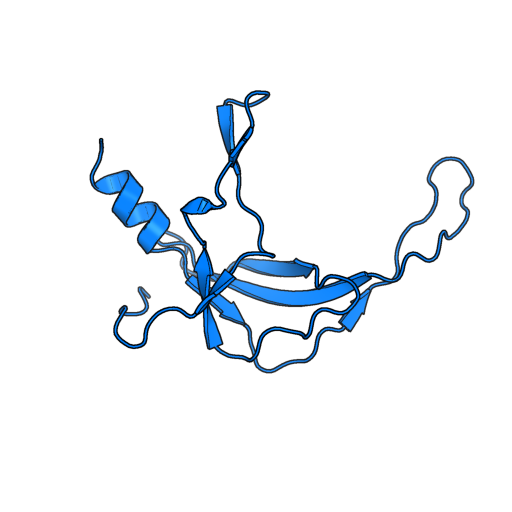7 ? -10.259 17.656 -11.859 1.00 79.12 87 TRP A N 1
ATOM 668 C CA . TRP A 1 87 ? -8.865 18.121 -11.964 1.00 79.12 87 TRP A CA 1
ATOM 669 C C . TRP A 1 87 ? -8.060 17.392 -13.049 1.00 79.12 87 TRP A C 1
ATOM 671 O O . TRP A 1 87 ? -6.859 17.623 -13.179 1.00 79.12 87 TRP A O 1
ATOM 681 N N . GLY A 1 88 ? -8.698 16.491 -13.806 1.00 81.00 88 GLY A N 1
ATOM 682 C CA . GLY A 1 88 ? -8.054 15.706 -14.862 1.00 81.00 88 GLY A CA 1
ATOM 683 C C . GLY A 1 88 ? -6.950 14.774 -14.352 1.00 81.00 88 GLY A C 1
ATOM 684 O O . GLY A 1 88 ? -5.945 14.590 -15.036 1.00 81.00 88 GLY A O 1
ATOM 685 N N . ARG A 1 89 ? -7.098 14.217 -13.141 1.00 81.12 89 ARG A N 1
ATOM 686 C CA . ARG A 1 89 ? -6.092 13.344 -12.507 1.00 81.12 89 ARG A CA 1
ATOM 687 C C . ARG A 1 89 ? -6.614 11.924 -12.333 1.00 81.12 89 ARG A C 1
ATOM 689 O O . ARG A 1 89 ? -7.804 11.721 -12.111 1.00 81.12 89 ARG A O 1
ATOM 696 N N . ILE A 1 90 ? -5.710 10.950 -12.411 1.00 79.75 90 ILE A N 1
ATOM 697 C CA . ILE A 1 90 ? -5.983 9.580 -11.967 1.00 79.75 90 ILE A CA 1
ATOM 698 C C . ILE A 1 90 ? -5.674 9.520 -10.475 1.00 79.75 90 ILE A C 1
ATOM 700 O O . ILE A 1 90 ? -4.599 9.936 -10.043 1.00 79.75 90 ILE A O 1
ATOM 704 N N . GLU A 1 91 ? -6.623 9.013 -9.704 1.00 83.94 91 GLU A N 1
ATOM 705 C CA . GLU A 1 91 ? -6.509 8.825 -8.266 1.00 83.94 91 GLU A CA 1
ATOM 706 C C . GLU A 1 91 ? -6.577 7.339 -7.919 1.00 83.94 91 GLU A C 1
ATOM 708 O O . GLU A 1 91 ? -7.127 6.514 -8.656 1.00 83.94 91 GLU A O 1
ATOM 713 N N . PHE A 1 92 ? -5.985 7.001 -6.777 1.00 82.69 92 PHE A N 1
ATOM 714 C CA . PHE A 1 92 ? -5.969 5.650 -6.247 1.00 82.69 92 PHE A CA 1
ATOM 715 C C . PHE A 1 92 ? -6.198 5.653 -4.743 1.00 82.69 92 PHE A C 1
ATOM 717 O O . PHE A 1 92 ? -5.954 6.635 -4.042 1.00 82.69 92 PHE A O 1
ATOM 724 N N . SER A 1 93 ? -6.669 4.514 -4.252 1.00 83.31 93 SER A N 1
ATOM 725 C CA . SER A 1 93 ? -6.946 4.268 -2.844 1.00 83.31 93 SER A CA 1
ATOM 726 C C . SER A 1 93 ? -5.890 3.325 -2.282 1.00 83.31 93 SER A C 1
ATOM 728 O O . SER A 1 93 ? -5.649 2.260 -2.841 1.00 83.31 93 SER A O 1
ATOM 730 N N . LEU A 1 94 ? -5.312 3.667 -1.128 1.00 84.88 94 LEU A N 1
ATOM 731 C CA . LEU A 1 94 ? -4.440 2.750 -0.385 1.00 84.88 94 LEU A CA 1
ATOM 732 C C . LEU A 1 94 ? -5.215 1.606 0.291 1.00 84.88 94 LEU A C 1
ATOM 734 O O . LEU A 1 94 ? -4.609 0.805 0.990 1.00 84.88 94 LEU A O 1
ATOM 738 N N . ARG A 1 95 ? -6.545 1.515 0.141 1.00 81.69 95 ARG A N 1
ATOM 739 C CA . ARG A 1 95 ? -7.322 0.383 0.673 1.00 81.69 95 ARG A CA 1
ATOM 740 C C . ARG A 1 95 ? -7.164 -0.866 -0.188 1.00 81.69 95 ARG A C 1
ATOM 742 O O . ARG A 1 95 ? -7.046 -1.958 0.350 1.00 81.69 95 ARG A O 1
ATOM 749 N N . ASP A 1 96 ? -7.119 -0.714 -1.500 1.00 81.81 96 ASP A N 1
ATOM 750 C CA . ASP A 1 96 ? -7.227 -1.833 -2.433 1.00 81.81 96 ASP A CA 1
ATOM 751 C C . ASP A 1 96 ? -5.833 -2.244 -2.925 1.00 81.81 96 ASP A C 1
ATOM 753 O O . ASP A 1 96 ? -5.456 -2.029 -4.077 1.00 81.81 96 ASP A O 1
ATOM 757 N N . LEU A 1 97 ? -5.034 -2.769 -1.992 1.00 87.44 97 LEU A N 1
ATOM 758 C CA . LEU A 1 97 ? -3.665 -3.213 -2.246 1.00 87.44 97 LEU A CA 1
ATOM 759 C C . LEU A 1 97 ? -3.626 -4.713 -2.512 1.00 87.44 97 LEU A C 1
ATOM 761 O O . LEU A 1 97 ? -4.266 -5.493 -1.806 1.00 87.44 97 LEU A O 1
ATOM 765 N N . VAL A 1 98 ? -2.819 -5.114 -3.488 1.00 88.25 98 VAL A N 1
ATOM 766 C CA . VAL A 1 98 ? -2.564 -6.524 -3.801 1.00 88.25 98 VAL A CA 1
ATOM 767 C C . VAL A 1 98 ? -1.117 -6.877 -3.462 1.00 88.25 98 VAL A C 1
ATOM 769 O O . VAL A 1 98 ? -0.236 -6.032 -3.651 1.00 88.25 98 VAL A O 1
ATOM 772 N N . PRO A 1 99 ? -0.838 -8.090 -2.945 1.00 88.69 99 PRO A N 1
ATOM 773 C CA . PRO A 1 99 ? 0.530 -8.523 -2.693 1.00 88.69 99 PRO A CA 1
ATOM 774 C C . PRO A 1 99 ? 1.371 -8.410 -3.961 1.00 88.69 99 PRO A C 1
ATOM 776 O O . PRO A 1 99 ? 0.951 -8.850 -5.036 1.00 88.69 99 PRO A O 1
ATOM 779 N N . LEU A 1 100 ? 2.565 -7.838 -3.839 1.00 85.38 100 LEU A N 1
ATOM 780 C CA . LEU A 1 100 ? 3.516 -7.827 -4.936 1.00 85.38 100 LEU A CA 1
ATOM 781 C C . LEU A 1 100 ? 4.003 -9.267 -5.140 1.00 85.38 100 LEU A C 1
ATOM 783 O O . LEU A 1 100 ? 4.570 -9.871 -4.229 1.00 85.38 100 LEU A O 1
ATOM 787 N N . ALA A 1 101 ? 3.747 -9.848 -6.313 1.00 73.44 101 ALA A N 1
ATOM 788 C CA . ALA A 1 101 ? 4.143 -11.225 -6.589 1.00 73.44 101 ALA A CA 1
ATOM 789 C C . ALA A 1 101 ? 5.658 -11.408 -6.361 1.00 73.44 101 ALA A C 1
ATOM 791 O O . ALA A 1 101 ? 6.467 -10.617 -6.857 1.00 73.44 101 ALA A O 1
ATOM 792 N N . GLN A 1 102 ? 6.043 -12.455 -5.620 1.00 49.88 102 GLN A N 1
ATOM 793 C CA . GLN A 1 102 ? 7.449 -12.796 -5.389 1.00 49.88 102 GLN A CA 1
ATOM 794 C C . GLN A 1 102 ? 8.132 -13.052 -6.740 1.00 49.88 102 GLN A C 1
ATOM 796 O O . GLN A 1 102 ? 7.861 -14.047 -7.405 1.00 49.88 102 GLN A O 1
ATOM 801 N N . GLY A 1 103 ? 8.976 -12.115 -7.174 1.00 48.56 103 GLY A N 1
ATOM 802 C CA . GLY A 1 103 ? 9.595 -12.126 -8.504 1.00 48.56 103 GLY A CA 1
ATOM 803 C C . GLY A 1 103 ? 9.617 -10.760 -9.191 1.00 48.56 103 GLY A C 1
ATOM 804 O O . GLY A 1 103 ? 10.422 -10.557 -10.099 1.00 48.56 103 GLY A O 1
ATOM 805 N N . VAL A 1 104 ? 8.809 -9.796 -8.734 1.00 54.78 104 VAL A N 1
ATOM 806 C CA . VAL A 1 104 ? 8.942 -8.397 -9.162 1.00 54.78 104 VAL A CA 1
ATOM 807 C C . VAL A 1 104 ? 10.124 -7.779 -8.414 1.00 54.78 104 VAL A C 1
ATOM 809 O O . VAL A 1 104 ? 10.112 -7.676 -7.188 1.00 54.78 104 VAL A O 1
ATOM 812 N N . ARG A 1 105 ? 11.197 -7.430 -9.138 1.00 45.28 105 ARG A N 1
ATOM 813 C CA . ARG A 1 105 ? 12.388 -6.801 -8.547 1.00 45.28 105 ARG A CA 1
ATOM 814 C C . ARG A 1 105 ? 11.987 -5.487 -7.874 1.00 45.28 105 ARG A C 1
ATOM 816 O O . ARG A 1 105 ? 11.435 -4.618 -8.543 1.00 45.28 105 ARG A O 1
ATOM 823 N N . LYS A 1 106 ? 12.320 -5.331 -6.585 1.00 46.09 106 LYS A N 1
ATOM 824 C CA . LYS A 1 106 ? 12.298 -4.025 -5.915 1.00 46.09 106 LYS A CA 1
ATOM 825 C C . LYS A 1 106 ? 13.199 -3.081 -6.710 1.00 46.09 106 LYS A C 1
ATOM 827 O O . LYS A 1 106 ? 14.374 -3.392 -6.912 1.00 46.09 106 LYS A O 1
ATOM 832 N N . VAL A 1 107 ? 12.640 -1.986 -7.206 1.00 51.56 107 VAL A N 1
ATOM 833 C CA . VAL A 1 107 ? 13.426 -0.914 -7.820 1.00 51.56 107 VAL A CA 1
ATOM 834 C C . VAL A 1 107 ? 13.927 -0.042 -6.667 1.00 51.56 107 VAL A C 1
ATOM 836 O O . VAL A 1 107 ? 13.134 0.314 -5.798 1.00 51.56 107 VAL A O 1
ATOM 839 N N . ALA A 1 108 ? 15.245 0.159 -6.601 1.00 37.22 108 ALA A N 1
ATOM 840 C CA . ALA A 1 108 ? 15.932 0.896 -5.537 1.00 37.22 108 ALA A CA 1
ATOM 841 C C . ALA A 1 108 ? 15.811 2.414 -5.703 1.00 37.22 108 ALA A C 1
ATOM 843 O O . ALA A 1 108 ? 15.717 2.857 -6.870 1.00 37.22 108 ALA A O 1
#

Radius of gyration: 16.4 Å; chains: 1; bounding box: 35×37×45 Å

pLDDT: mean 76.42, std 14.33, range [37.22, 92.94]

InterPro domains:
  IPR012340 Nucleic acid-binding, OB-fold [G3DSA:2.40.50.140] (12-101)